Protein AF-A0A7S2BRD2-F1 (afdb_monomer_lite)

Sequence (108 aa):
MTSSRLEVALARMRAANISLSILKIDCEGCEHTFFTPPVLSLLGGLNVQILIEVHWTRPTSPMSHAGGMQMAFLWRQFTRGGFVTFHKEPNIEFSDGSCVEYALMLHR

pLDDT: mean 84.23, std 12.87, range [43.66, 97.38]

Organism: NCBI:txid236787

Radius of gyration: 14.34 Å; chains: 1; bounding box: 30×23×41 Å

InterPro domains:
  IPR025714 Methyltransferase domain [PF13383] (12-104)

Foldseek 3Di:
DALVVLLVVLVVCVVVVHAAAEAEDDDQACLLRNLDLVNLLSCLVHQYKYKYKHQQDDVPPPDPVVSVVSVVSSVVSCVVSQKDWPDKDQPVPPDVSRIMITIIGHDD

Secondary structure (DSSP, 8-state):
--HHHHHHHHHHHHHTT----EEEE--SS-GGGT--HHHHHHHHTTT-EEEEEEEPPPTTS---HHHHHHHHHHHHHHHHTTEEEEEEEE--SSSSS-EEEEEEEE--

Structure (mmCIF, N/CA/C/O backbone):
data_AF-A0A7S2BRD2-F1
#
_entry.id   AF-A0A7S2BRD2-F1
#
loop_
_atom_site.group_PDB
_atom_site.id
_atom_site.type_symbol
_atom_site.label_atom_id
_atom_site.label_alt_id
_atom_site.label_comp_id
_atom_site.label_asym_id
_atom_site.label_entity_id
_atom_site.label_seq_id
_atom_site.pdbx_PDB_ins_code
_atom_site.Cartn_x
_atom_site.Cartn_y
_atom_site.Cartn_z
_atom_site.occupancy
_atom_site.B_iso_or_equiv
_atom_site.auth_seq_id
_atom_site.auth_comp_id
_atom_site.auth_asym_id
_atom_site.auth_atom_id
_atom_site.pdbx_PDB_model_num
ATOM 1 N N . MET A 1 1 ? 10.562 7.378 1.878 1.00 51.66 1 MET A N 1
ATOM 2 C CA . MET A 1 1 ? 10.128 7.471 3.295 1.00 51.66 1 MET A CA 1
ATOM 3 C C . MET A 1 1 ? 10.231 6.066 3.877 1.00 51.66 1 MET A C 1
ATOM 5 O O . MET A 1 1 ? 9.795 5.143 3.218 1.00 51.66 1 MET A O 1
ATOM 9 N N . THR A 1 2 ? 10.914 5.858 5.004 1.00 58.34 2 THR A N 1
ATOM 10 C CA . THR A 1 2 ? 11.120 4.509 5.572 1.00 58.34 2 THR A CA 1
ATOM 11 C C . THR A 1 2 ? 9.860 4.026 6.293 1.00 58.34 2 THR A C 1
ATOM 13 O O . THR A 1 2 ? 9.101 4.859 6.798 1.00 58.34 2 THR A O 1
ATOM 16 N N . SER A 1 3 ? 9.660 2.707 6.405 1.00 64.38 3 SER A N 1
ATOM 17 C CA . SER A 1 3 ? 8.566 2.097 7.189 1.00 64.38 3 SER A CA 1
ATOM 18 C C . SER A 1 3 ? 8.423 2.721 8.586 1.00 64.38 3 SER A C 1
ATOM 20 O O . SER A 1 3 ? 7.315 3.007 9.031 1.00 64.38 3 SER A O 1
ATOM 22 N N . SER A 1 4 ? 9.547 3.086 9.211 1.00 75.50 4 SER A N 1
ATOM 23 C CA . SER A 1 4 ? 9.588 3.749 10.519 1.00 75.50 4 SER A CA 1
ATOM 24 C C . SER A 1 4 ? 8.824 5.078 10.594 1.00 75.50 4 SER A C 1
ATOM 26 O O . SER A 1 4 ? 8.274 5.407 11.641 1.00 75.50 4 SER A O 1
ATOM 28 N N . ARG A 1 5 ? 8.737 5.859 9.507 1.00 83.44 5 ARG A N 1
ATOM 29 C CA . ARG A 1 5 ? 7.965 7.116 9.510 1.00 83.44 5 ARG A CA 1
ATOM 30 C C . ARG A 1 5 ? 6.460 6.864 9.423 1.00 83.44 5 ARG A C 1
ATOM 32 O O . ARG A 1 5 ? 5.699 7.577 10.073 1.00 83.44 5 ARG A O 1
ATOM 39 N N . LEU A 1 6 ? 6.042 5.860 8.649 1.00 84.38 6 LEU A N 1
ATOM 40 C CA . LEU A 1 6 ? 4.634 5.471 8.543 1.00 84.38 6 LEU A CA 1
ATOM 41 C C . LEU A 1 6 ? 4.134 4.880 9.867 1.00 84.38 6 LEU A C 1
ATOM 43 O O . LEU A 1 6 ? 3.077 5.277 10.345 1.00 84.38 6 LEU A O 1
ATOM 47 N N . GLU A 1 7 ? 4.924 4.016 10.508 1.00 86.12 7 GLU A N 1
ATOM 48 C CA . GLU A 1 7 ? 4.608 3.458 11.830 1.00 86.12 7 GLU A CA 1
ATOM 49 C C . GLU A 1 7 ? 4.395 4.562 12.876 1.00 86.12 7 GLU A C 1
ATOM 51 O O . GLU A 1 7 ? 3.386 4.563 13.583 1.00 86.12 7 GLU A O 1
ATOM 56 N N . VAL A 1 8 ? 5.296 5.551 12.930 1.00 88.19 8 VAL A N 1
ATOM 57 C CA . VAL A 1 8 ? 5.166 6.700 13.842 1.00 88.19 8 VAL A CA 1
ATOM 58 C C . VAL A 1 8 ? 3.915 7.526 13.534 1.00 88.19 8 VAL A C 1
ATOM 60 O O . VAL A 1 8 ? 3.225 7.950 14.462 1.00 88.19 8 VAL A O 1
ATOM 63 N N . ALA A 1 9 ? 3.594 7.754 12.257 1.00 88.81 9 ALA A N 1
ATOM 64 C CA . ALA A 1 9 ? 2.387 8.482 11.868 1.00 88.81 9 ALA A CA 1
ATOM 65 C C . ALA A 1 9 ? 1.111 7.737 12.297 1.00 88.81 9 ALA A C 1
ATOM 67 O O . ALA A 1 9 ? 0.258 8.327 12.960 1.00 88.81 9 ALA A O 1
ATOM 68 N N . LEU A 1 10 ? 1.017 6.435 12.012 1.00 87.69 10 LEU A N 1
ATOM 69 C CA . LEU A 1 10 ? -0.118 5.595 12.408 1.00 87.69 10 LEU A CA 1
ATOM 70 C C . LEU A 1 10 ? -0.282 5.539 13.932 1.00 87.69 10 LEU A C 1
ATOM 72 O O . LEU A 1 10 ? -1.394 5.666 14.445 1.00 87.69 10 LEU A O 1
ATOM 76 N N . ALA A 1 11 ? 0.824 5.413 14.671 1.00 87.00 11 ALA A N 1
ATOM 77 C CA . ALA A 1 11 ? 0.807 5.433 16.130 1.00 87.00 11 ALA A CA 1
ATOM 78 C C . ALA A 1 11 ? 0.297 6.776 16.681 1.00 87.00 11 ALA A C 1
ATOM 80 O O . ALA A 1 11 ? -0.518 6.789 17.605 1.00 87.00 11 ALA A O 1
ATOM 81 N N . ARG A 1 12 ? 0.719 7.904 16.092 1.00 90.25 12 ARG A N 1
ATOM 82 C CA . ARG A 1 12 ? 0.237 9.244 16.469 1.00 90.25 12 ARG A CA 1
ATOM 83 C C . ARG A 1 12 ? -1.247 9.427 16.174 1.00 90.25 12 ARG A C 1
ATOM 85 O O . ARG A 1 12 ? -1.959 9.933 17.033 1.00 90.25 12 ARG A O 1
ATOM 92 N N . MET A 1 13 ? -1.719 8.990 15.006 1.00 90.06 13 MET A N 1
ATOM 93 C CA . MET A 1 13 ? -3.145 9.040 14.661 1.00 90.06 13 MET A CA 1
ATOM 94 C C . MET A 1 13 ? -3.980 8.237 15.657 1.00 90.06 13 MET A C 1
ATOM 96 O O . MET A 1 13 ? -4.968 8.748 16.177 1.00 90.06 13 MET A O 1
ATOM 100 N N . ARG A 1 14 ? -3.534 7.022 16.000 1.00 85.50 14 ARG A N 1
ATOM 101 C CA . ARG A 1 14 ? -4.185 6.189 17.017 1.00 85.50 14 ARG A CA 1
ATOM 102 C C . ARG A 1 14 ? -4.216 6.871 18.386 1.00 85.50 14 ARG A C 1
ATOM 104 O O . ARG A 1 14 ? -5.264 6.883 19.021 1.00 85.50 14 ARG A O 1
ATOM 111 N N . ALA A 1 15 ? -3.098 7.446 18.835 1.00 89.06 15 ALA A N 1
ATOM 112 C CA . ALA A 1 15 ? -3.023 8.159 20.113 1.00 89.06 15 ALA A CA 1
ATOM 113 C C . ALA A 1 15 ? -3.931 9.401 20.149 1.00 89.06 15 ALA A C 1
ATOM 115 O O . ALA A 1 15 ? -4.498 9.719 21.189 1.00 89.06 15 ALA A O 1
ATOM 116 N N . ALA A 1 16 ? -4.097 10.071 19.007 1.00 92.19 16 ALA A N 1
ATOM 117 C CA . ALA A 1 16 ? -4.991 11.213 18.837 1.00 92.19 16 ALA A CA 1
ATOM 118 C C . ALA A 1 16 ? -6.457 10.820 18.558 1.00 92.19 16 ALA A C 1
ATOM 120 O O . ALA A 1 16 ? -7.280 11.701 18.324 1.00 92.19 16 ALA A O 1
ATOM 121 N N . ASN A 1 17 ? -6.791 9.522 18.563 1.00 89.75 17 ASN A N 1
ATOM 122 C CA . ASN A 1 17 ? -8.113 8.994 18.215 1.00 89.75 17 ASN A CA 1
ATOM 123 C C . ASN A 1 17 ? -8.621 9.447 16.827 1.00 89.75 17 ASN A C 1
ATOM 125 O O . ASN A 1 17 ? -9.812 9.671 16.621 1.00 89.75 17 ASN A O 1
ATOM 129 N N . ILE A 1 18 ? -7.706 9.593 15.867 1.00 90.19 18 ILE A N 1
ATOM 130 C CA . ILE A 1 18 ? -8.020 9.919 14.475 1.00 90.19 18 ILE A CA 1
ATOM 131 C C . ILE A 1 18 ? -8.228 8.612 13.713 1.00 90.19 18 ILE A C 1
ATOM 133 O O . ILE A 1 18 ? -7.333 7.763 13.664 1.00 90.19 18 ILE A O 1
ATOM 137 N N . SER A 1 19 ? -9.394 8.454 13.087 1.00 88.75 19 SER A N 1
ATOM 138 C CA . SER A 1 19 ? -9.670 7.312 12.219 1.00 88.75 19 SER A CA 1
ATOM 139 C C . SER A 1 19 ? -9.010 7.494 10.850 1.00 88.75 19 SER A C 1
ATOM 141 O O . SER A 1 19 ? -9.134 8.531 10.198 1.00 88.75 19 SER A O 1
ATOM 143 N N . LEU A 1 20 ? -8.305 6.460 10.396 1.00 90.50 20 LEU A N 1
ATOM 144 C CA . LEU A 1 20 ? -7.747 6.392 9.050 1.00 90.50 20 LEU A CA 1
ATOM 145 C C . LEU A 1 20 ? -8.672 5.540 8.180 1.00 90.50 20 LEU A C 1
ATOM 147 O O . LEU A 1 20 ? -8.781 4.336 8.397 1.00 90.50 20 LEU A O 1
ATOM 151 N N . SER A 1 21 ? -9.325 6.170 7.204 1.00 91.75 21 SER A N 1
ATOM 152 C CA . SER A 1 21 ? -10.198 5.461 6.254 1.00 91.75 21 SER A CA 1
ATOM 153 C C . SER A 1 21 ? -9.449 5.034 4.994 1.00 91.75 21 SER A C 1
ATOM 155 O O . SER A 1 21 ? -9.677 3.941 4.484 1.00 91.75 21 SER A O 1
ATOM 157 N N . ILE A 1 22 ? -8.543 5.885 4.501 1.00 94.12 22 ILE A N 1
ATOM 158 C CA . ILE A 1 22 ? -7.805 5.677 3.252 1.00 94.12 22 ILE A CA 1
ATOM 159 C C . ILE A 1 22 ? -6.330 6.014 3.477 1.00 94.12 22 ILE A C 1
ATOM 161 O O . ILE A 1 22 ? -6.012 7.094 3.973 1.00 94.12 22 ILE A O 1
ATOM 165 N N . LEU A 1 23 ? -5.441 5.108 3.077 1.00 93.94 23 LEU A N 1
ATOM 166 C CA . LEU A 1 23 ? -3.998 5.320 2.993 1.00 93.94 23 LEU A CA 1
ATOM 167 C C . LEU A 1 23 ? -3.580 5.299 1.520 1.00 93.94 23 LEU A C 1
ATOM 169 O O . LEU A 1 23 ? -3.595 4.230 0.914 1.00 93.94 23 LEU A O 1
ATOM 173 N N . LYS A 1 24 ? -3.187 6.450 0.957 1.00 94.31 24 LYS A N 1
ATOM 174 C CA . LYS A 1 24 ? -2.575 6.516 -0.380 1.00 94.31 24 LYS A CA 1
ATOM 175 C C . LYS A 1 24 ? -1.047 6.449 -0.273 1.00 94.31 24 LYS A C 1
ATOM 177 O O . LYS A 1 24 ? -0.469 7.200 0.511 1.00 94.31 24 LYS A O 1
ATOM 182 N N . ILE A 1 25 ? -0.412 5.574 -1.053 1.00 92.62 25 ILE A N 1
ATOM 183 C CA . ILE A 1 25 ? 1.043 5.481 -1.221 1.00 92.62 25 ILE A CA 1
ATOM 184 C C . ILE A 1 25 ? 1.392 5.668 -2.694 1.00 92.62 25 ILE A C 1
ATOM 186 O O . ILE A 1 25 ? 0.899 4.948 -3.558 1.00 92.62 25 ILE A O 1
ATOM 190 N N . ASP A 1 26 ? 2.274 6.624 -2.928 1.00 91.50 26 ASP A N 1
ATOM 191 C CA . ASP A 1 26 ? 2.846 6.987 -4.215 1.00 91.50 26 ASP A CA 1
ATOM 192 C C . ASP A 1 26 ? 4.248 7.524 -3.898 1.00 91.50 26 ASP A C 1
ATOM 194 O O . ASP A 1 26 ? 4.390 8.445 -3.082 1.00 91.50 26 ASP A O 1
ATOM 198 N N . CYS A 1 27 ? 5.293 6.836 -4.362 1.00 86.25 27 CYS A N 1
ATOM 199 C CA . CYS A 1 27 ? 6.655 7.178 -3.966 1.00 86.25 27 CYS A CA 1
ATOM 200 C C . CYS A 1 27 ? 7.732 6.917 -5.021 1.00 86.25 27 CYS A C 1
ATOM 202 O O . CYS A 1 27 ? 8.915 6.870 -4.665 1.00 86.25 27 CYS A O 1
ATOM 204 N N . GLU A 1 28 ? 7.345 6.769 -6.286 1.00 86.50 28 GLU A N 1
ATOM 205 C CA . GLU A 1 28 ? 8.280 6.652 -7.405 1.00 86.50 28 GLU A CA 1
ATOM 206 C C . GLU A 1 28 ? 9.231 5.436 -7.286 1.00 86.50 28 GLU A C 1
ATOM 208 O O . GLU A 1 28 ? 10.446 5.543 -7.481 1.00 86.50 28 GLU A O 1
ATOM 213 N N . GLY A 1 29 ? 8.703 4.254 -6.930 1.00 83.12 29 GLY A N 1
ATOM 214 C CA . GLY A 1 29 ? 9.422 2.966 -7.030 1.00 83.12 29 GLY A CA 1
ATOM 215 C C . GLY A 1 29 ? 9.888 2.354 -5.709 1.00 83.12 29 GLY A C 1
ATOM 216 O O . GLY A 1 29 ? 10.538 1.302 -5.682 1.00 83.12 29 GLY A O 1
ATOM 217 N N . CYS A 1 30 ? 9.567 2.988 -4.585 1.00 85.12 30 CYS A N 1
ATOM 218 C CA . CYS A 1 30 ? 9.929 2.518 -3.249 1.00 85.12 30 CYS A CA 1
ATOM 219 C C . CYS A 1 30 ? 8.787 1.811 -2.498 1.00 85.12 30 CYS A C 1
ATOM 221 O O . CYS A 1 30 ? 8.920 1.516 -1.307 1.00 85.12 30 CYS A O 1
ATOM 223 N N . GLU A 1 31 ? 7.673 1.511 -3.165 1.00 89.12 31 GLU A N 1
ATOM 224 C CA . GLU A 1 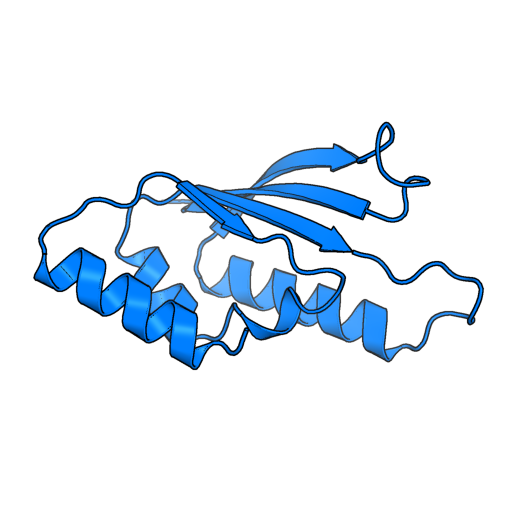31 ? 6.419 1.044 -2.558 1.00 89.12 31 GLU A CA 1
ATOM 225 C C . GLU A 1 31 ? 6.611 -0.225 -1.722 1.00 89.12 31 GLU A C 1
ATOM 227 O O . GLU A 1 31 ? 6.094 -0.356 -0.610 1.00 89.12 31 GLU A O 1
ATOM 232 N N . HIS A 1 32 ? 7.442 -1.139 -2.226 1.00 86.06 32 HIS A N 1
ATOM 233 C CA . HIS A 1 32 ? 7.773 -2.413 -1.590 1.00 86.06 32 HIS A CA 1
ATOM 234 C C . HIS A 1 32 ? 8.456 -2.264 -0.217 1.00 86.06 32 HIS A C 1
ATOM 236 O O . HIS A 1 32 ? 8.499 -3.223 0.553 1.00 86.06 32 HIS A O 1
ATOM 242 N N . THR A 1 33 ? 8.981 -1.079 0.108 1.00 85.56 33 THR A N 1
ATOM 243 C CA . THR A 1 33 ? 9.700 -0.809 1.364 1.00 85.56 33 THR A CA 1
ATOM 244 C C . THR A 1 33 ? 8.793 -0.375 2.519 1.00 85.56 33 THR A C 1
ATOM 246 O O . THR A 1 33 ? 9.219 -0.426 3.674 1.00 85.56 33 THR A O 1
ATOM 249 N N . PHE A 1 34 ? 7.547 0.034 2.248 1.00 84.44 34 PHE A N 1
ATOM 250 C CA . PHE A 1 34 ? 6.644 0.543 3.290 1.00 84.44 34 PHE A CA 1
ATOM 251 C C . PHE A 1 34 ? 5.928 -0.557 4.057 1.00 84.44 34 PHE A C 1
ATOM 253 O O . PHE A 1 34 ? 5.724 -0.436 5.264 1.00 84.44 34 PHE A O 1
ATOM 260 N N . PHE A 1 35 ? 5.526 -1.618 3.363 1.00 87.56 35 PHE A N 1
ATOM 261 C CA . PHE A 1 35 ? 4.610 -2.624 3.894 1.00 87.56 35 PHE A CA 1
ATOM 262 C C . PHE A 1 35 ? 5.359 -3.746 4.607 1.00 87.56 35 PHE A C 1
ATOM 264 O O . PHE A 1 35 ? 5.350 -4.908 4.202 1.00 87.56 35 PHE A O 1
ATOM 271 N N . THR A 1 36 ? 6.037 -3.377 5.690 1.00 86.38 36 THR A N 1
ATOM 272 C CA . THR A 1 36 ? 6.648 -4.333 6.613 1.00 86.38 36 THR A CA 1
ATOM 273 C C . THR A 1 36 ? 5.561 -5.087 7.397 1.00 86.38 36 THR A C 1
ATOM 275 O O . THR A 1 36 ? 4.446 -4.579 7.561 1.00 86.38 36 THR A O 1
ATOM 278 N N . PRO A 1 37 ? 5.858 -6.283 7.940 1.00 86.69 37 PRO A N 1
ATOM 279 C CA . PRO A 1 37 ? 4.899 -7.006 8.773 1.00 86.69 37 PRO A CA 1
ATOM 280 C 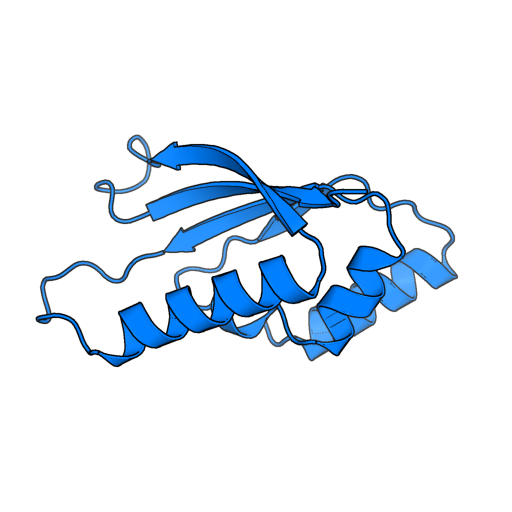C . PRO A 1 37 ? 4.336 -6.188 9.956 1.00 86.69 37 PRO A C 1
ATOM 282 O O . PRO A 1 37 ? 3.128 -6.265 10.184 1.00 86.69 37 PRO A O 1
ATOM 285 N N . PRO A 1 38 ? 5.127 -5.364 10.683 1.00 86.62 38 PRO A N 1
ATOM 286 C CA . PRO A 1 38 ? 4.587 -4.481 11.720 1.00 86.62 38 PRO A CA 1
ATOM 287 C C . PRO A 1 38 ? 3.573 -3.458 11.195 1.00 86.62 38 PRO A C 1
ATOM 289 O O . PRO A 1 38 ? 2.498 -3.322 11.779 1.00 86.62 38 PRO A O 1
ATOM 292 N N . VAL A 1 39 ? 3.869 -2.785 10.074 1.00 88.38 39 VAL A N 1
ATOM 293 C CA . VAL A 1 39 ? 2.939 -1.836 9.437 1.00 88.38 39 VAL A CA 1
ATOM 294 C C . VAL A 1 39 ? 1.636 -2.532 9.068 1.00 88.38 39 VAL A C 1
ATOM 296 O O . VAL A 1 39 ? 0.560 -2.041 9.397 1.00 88.38 39 VAL A O 1
ATOM 299 N N . LEU A 1 40 ? 1.711 -3.697 8.429 1.00 88.25 40 LEU A N 1
ATOM 300 C CA . LEU A 1 40 ? 0.518 -4.429 8.010 1.00 88.25 40 LEU A CA 1
ATOM 301 C C . LEU A 1 40 ? -0.306 -4.954 9.182 1.00 88.25 40 LEU A C 1
ATOM 303 O O . LEU A 1 40 ? -1.528 -4.940 9.103 1.00 88.25 40 LEU A O 1
ATOM 307 N N . SER A 1 41 ? 0.334 -5.359 10.279 1.00 86.69 41 SER A N 1
ATOM 308 C CA . SER A 1 41 ? -0.366 -5.735 11.512 1.00 86.69 41 SER A CA 1
ATOM 309 C C . SER A 1 41 ? -1.132 -4.547 12.108 1.00 86.69 41 SER A C 1
ATOM 311 O O . SER A 1 41 ? -2.307 -4.673 12.458 1.00 86.69 41 SER A O 1
ATOM 313 N N . LEU A 1 42 ? -0.507 -3.361 12.145 1.00 86.75 42 LEU A N 1
ATOM 314 C CA . LEU A 1 42 ? -1.173 -2.128 12.575 1.00 86.75 42 LEU A CA 1
ATOM 315 C C . LEU A 1 42 ? -2.365 -1.790 11.675 1.00 86.75 42 LEU A C 1
ATOM 317 O O . LEU A 1 42 ? -3.440 -1.488 12.188 1.00 86.75 42 LEU A O 1
ATOM 321 N N . LEU A 1 43 ? -2.190 -1.870 10.354 1.00 89.00 43 LEU A N 1
ATOM 322 C CA . LEU A 1 43 ? -3.250 -1.598 9.384 1.00 89.00 43 LEU A CA 1
ATOM 323 C C . LEU A 1 43 ? -4.361 -2.658 9.423 1.00 89.00 43 LEU A C 1
ATOM 325 O O . LEU A 1 43 ? -5.517 -2.301 9.252 1.00 89.00 43 LEU A O 1
ATOM 329 N N . GLY A 1 44 ? -4.055 -3.928 9.703 1.00 85.00 44 GLY A N 1
ATOM 330 C CA . GLY A 1 44 ? -5.042 -5.012 9.797 1.00 85.00 44 GLY A CA 1
ATOM 331 C C . GLY A 1 44 ? -6.033 -4.847 10.955 1.00 85.00 44 GLY A C 1
ATOM 332 O O . GLY A 1 44 ? -7.195 -5.255 10.865 1.00 85.00 44 GLY A O 1
ATOM 333 N N . GLY A 1 45 ? -5.603 -4.175 12.027 1.00 82.00 45 GLY A N 1
ATOM 334 C CA . GLY A 1 45 ? -6.482 -3.748 13.117 1.00 82.00 45 GLY A CA 1
ATOM 335 C C . GLY A 1 45 ? -7.410 -2.583 12.751 1.00 82.00 45 GLY A C 1
ATOM 336 O O . GLY A 1 45 ? -8.361 -2.312 13.483 1.00 82.00 45 GLY A O 1
ATOM 337 N N . LEU A 1 46 ? -7.163 -1.905 11.628 1.00 81.88 46 LEU A N 1
ATOM 338 C CA . LEU A 1 46 ? -7.929 -0.759 11.145 1.00 81.88 46 LEU A CA 1
ATOM 339 C C . LEU A 1 46 ? -8.802 -1.180 9.956 1.00 81.88 46 LEU A C 1
ATOM 341 O O . LEU A 1 46 ? -8.405 -2.000 9.137 1.00 81.88 46 LEU A O 1
ATOM 345 N N . ASN A 1 47 ? -9.998 -0.609 9.822 1.00 85.31 47 ASN A N 1
ATOM 346 C CA . ASN A 1 47 ? -10.821 -0.809 8.624 1.00 85.31 47 ASN A CA 1
ATOM 347 C C . ASN A 1 47 ? -10.392 0.167 7.512 1.00 85.31 47 ASN A C 1
ATOM 349 O O . ASN A 1 47 ? -11.153 1.051 7.127 1.00 85.31 47 ASN A O 1
ATOM 353 N N . VAL A 1 48 ? -9.132 0.062 7.082 1.00 92.88 48 VAL A N 1
ATOM 354 C CA . VAL A 1 48 ? -8.486 0.994 6.149 1.00 92.88 48 VAL A CA 1
ATOM 355 C C . VAL A 1 48 ? -8.477 0.443 4.723 1.00 92.88 48 VAL A C 1
ATOM 357 O O . VAL A 1 48 ? -8.199 -0.737 4.505 1.00 92.88 48 VAL A O 1
ATOM 360 N N . GLN A 1 49 ? -8.741 1.310 3.747 1.00 95.38 49 GLN A N 1
ATOM 361 C CA . GLN A 1 49 ? -8.472 1.048 2.334 1.00 95.38 49 GLN A CA 1
ATOM 362 C C . GLN A 1 49 ? -7.076 1.551 1.971 1.00 95.38 49 GLN A C 1
ATOM 364 O O . GLN A 1 49 ? -6.690 2.659 2.347 1.00 95.38 49 GLN A O 1
ATOM 369 N N . ILE A 1 50 ? -6.317 0.750 1.233 1.00 95.94 50 ILE A N 1
ATOM 370 C CA . ILE A 1 50 ? -4.981 1.117 0.761 1.00 95.94 50 ILE A CA 1
ATOM 371 C C . ILE A 1 50 ? -5.077 1.403 -0.732 1.00 95.94 50 ILE A C 1
ATOM 373 O O . ILE A 1 50 ? -5.483 0.533 -1.497 1.00 95.94 50 ILE A O 1
ATOM 377 N N . LEU A 1 51 ? -4.694 2.610 -1.134 1.00 96.69 51 LEU A N 1
ATOM 378 C CA . LEU A 1 51 ? -4.515 2.999 -2.528 1.00 96.69 51 LEU A CA 1
ATOM 379 C C . LEU A 1 51 ? -3.015 3.059 -2.790 1.00 96.69 51 LEU A C 1
ATOM 381 O O . LEU A 1 51 ? -2.301 3.783 -2.099 1.00 96.69 51 LEU A O 1
ATOM 385 N N . ILE A 1 52 ? -2.516 2.277 -3.733 1.00 95.06 52 ILE A N 1
ATOM 386 C CA . ILE A 1 52 ? -1.083 2.193 -4.001 1.00 95.06 52 ILE A CA 1
ATOM 387 C C . ILE A 1 52 ? -0.821 2.293 -5.495 1.00 95.06 52 ILE A C 1
ATOM 389 O O . ILE A 1 52 ? -1.319 1.468 -6.258 1.00 95.06 52 ILE A O 1
ATOM 393 N N . GLU A 1 53 ? -0.031 3.283 -5.900 1.00 93.62 53 GLU A N 1
ATOM 394 C CA . GLU A 1 53 ? 0.535 3.338 -7.246 1.00 93.62 53 GLU A CA 1
ATOM 395 C C . GLU A 1 53 ? 1.867 2.59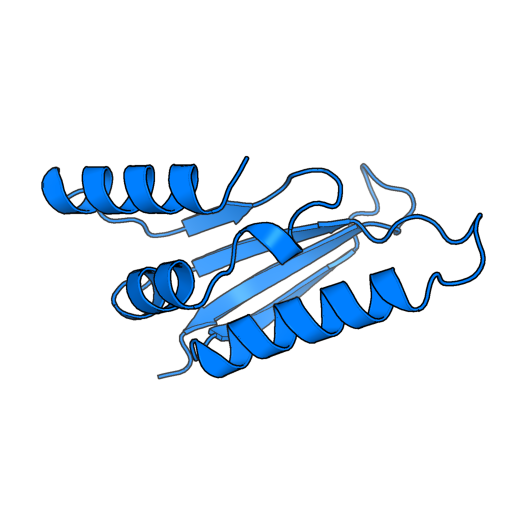4 -7.234 1.00 93.62 53 GLU A C 1
ATOM 397 O O . GLU A 1 53 ? 2.820 3.023 -6.586 1.00 93.62 53 GLU A O 1
ATOM 402 N N . VAL A 1 54 ? 1.931 1.446 -7.909 1.00 90.94 54 VAL A N 1
ATOM 403 C CA . VAL A 1 54 ? 3.197 0.729 -8.069 1.00 90.94 54 VAL A CA 1
ATOM 404 C C . VAL A 1 54 ? 3.897 1.231 -9.320 1.00 90.94 54 VAL A C 1
ATOM 406 O O . VAL A 1 54 ? 3.378 1.120 -10.433 1.00 90.94 54 VAL A O 1
ATOM 409 N N . HIS A 1 55 ? 5.102 1.748 -9.124 1.00 86.19 55 HIS A N 1
ATOM 410 C CA . HIS A 1 55 ? 5.948 2.217 -10.205 1.00 86.19 55 HIS A CA 1
ATOM 411 C C . HIS A 1 55 ? 6.793 1.044 -10.687 1.00 86.19 55 HIS A C 1
ATOM 413 O O . HIS A 1 55 ? 7.762 0.631 -10.040 1.00 86.19 55 HIS A O 1
ATOM 419 N N . TRP A 1 56 ? 6.421 0.472 -11.830 1.00 73.50 56 TRP A N 1
ATOM 420 C CA . TRP A 1 56 ? 7.285 -0.480 -12.506 1.00 73.50 56 TRP A CA 1
ATOM 421 C C . TRP A 1 56 ? 8.405 0.310 -13.180 1.00 73.50 56 TRP A C 1
ATOM 423 O O . TRP A 1 56 ? 8.156 1.164 -14.030 1.00 73.50 56 TRP A O 1
ATOM 433 N N . THR A 1 57 ? 9.660 0.045 -12.822 1.00 59.44 57 THR A N 1
ATOM 434 C CA . THR A 1 57 ? 10.788 0.647 -13.539 1.00 59.44 57 THR A CA 1
ATOM 435 C C . THR A 1 57 ? 10.718 0.232 -15.011 1.00 59.44 57 THR A C 1
ATOM 437 O O . THR A 1 57 ? 10.713 -0.959 -15.328 1.00 59.44 57 THR A O 1
ATOM 440 N N . ARG A 1 58 ? 10.593 1.213 -15.920 1.00 49.66 58 ARG A N 1
ATOM 441 C CA . ARG A 1 58 ? 10.465 0.972 -17.366 1.00 49.66 58 ARG A CA 1
ATOM 442 C C . ARG A 1 58 ? 11.532 -0.022 -17.865 1.00 49.66 58 ARG A C 1
ATOM 444 O O . ARG A 1 58 ? 12.699 0.087 -17.483 1.00 49.66 58 ARG A O 1
ATOM 451 N N . PRO A 1 59 ? 11.174 -0.939 -18.779 1.00 43.66 59 PRO A N 1
ATOM 452 C CA . PRO A 1 59 ? 12.023 -2.021 -19.283 1.00 43.66 59 PRO A CA 1
ATOM 453 C C . PRO A 1 59 ? 13.137 -1.571 -20.250 1.00 43.66 59 PRO A C 1
ATOM 455 O O . PRO A 1 59 ? 13.550 -2.342 -21.112 1.00 43.66 59 PRO A O 1
ATOM 458 N N . THR A 1 60 ? 13.670 -0.351 -20.134 1.00 46.22 60 THR A N 1
ATOM 459 C CA . THR A 1 60 ? 14.907 0.016 -20.856 1.00 46.22 60 THR A CA 1
ATOM 460 C C . THR A 1 60 ? 16.147 -0.645 -20.249 1.00 46.22 60 THR A C 1
ATOM 462 O O . THR A 1 60 ? 17.203 -0.661 -20.874 1.00 46.22 60 THR A O 1
ATOM 465 N N . SER A 1 61 ? 16.007 -1.263 -19.073 1.00 44.50 61 SER A N 1
ATOM 466 C CA . SER A 1 61 ? 16.910 -2.296 -18.579 1.00 44.50 61 SER A CA 1
ATOM 467 C C . SER A 1 61 ? 16.140 -3.620 -18.530 1.00 44.50 61 SER A C 1
ATOM 469 O O . SER A 1 61 ? 15.060 -3.659 -17.930 1.00 44.50 61 SER A O 1
ATOM 471 N N . PRO A 1 62 ? 16.628 -4.694 -19.179 1.00 44.25 62 PRO A N 1
ATOM 472 C CA . PRO A 1 62 ? 15.959 -5.987 -19.171 1.00 44.25 62 PRO A CA 1
ATOM 473 C C . PRO A 1 62 ? 15.757 -6.398 -17.721 1.00 44.25 62 PRO A C 1
ATOM 475 O O . PRO A 1 62 ? 16.736 -6.439 -16.981 1.00 44.25 62 PRO A O 1
ATOM 478 N N . MET A 1 63 ? 14.496 -6.641 -17.341 1.00 47.81 63 MET A N 1
ATOM 479 C CA . MET A 1 63 ? 14.057 -7.202 -16.060 1.00 47.81 63 MET A CA 1
ATOM 480 C C . MET A 1 63 ? 15.224 -7.497 -15.115 1.00 47.81 63 MET A C 1
ATOM 482 O O . MET A 1 63 ? 15.780 -8.604 -15.125 1.00 47.81 63 MET A O 1
ATOM 486 N N . SER A 1 64 ? 15.605 -6.538 -14.269 1.00 55.19 64 SER A N 1
ATOM 487 C CA . SER A 1 64 ? 16.356 -6.966 -13.103 1.00 55.19 64 SER A CA 1
ATOM 488 C C . SER A 1 64 ? 15.390 -7.898 -12.371 1.00 55.19 64 SER A C 1
ATOM 490 O O . SER A 1 64 ? 14.282 -7.501 -12.013 1.00 55.19 64 SER A O 1
ATOM 492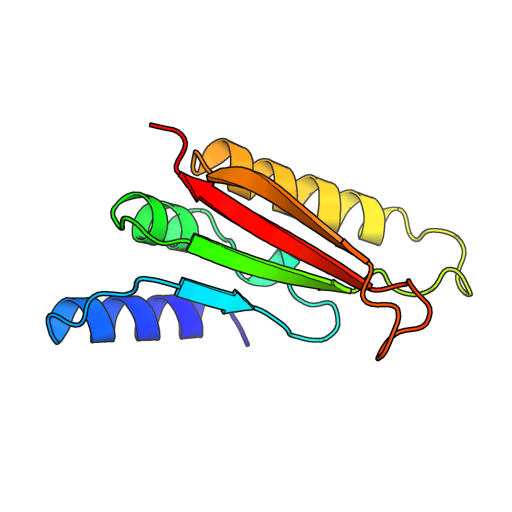 N N . HIS A 1 65 ? 15.743 -9.177 -12.220 1.00 60.97 65 HIS A N 1
ATOM 493 C CA . HIS A 1 65 ? 14.943 -10.137 -11.448 1.00 60.97 65 HIS A CA 1
ATOM 494 C C . HIS A 1 65 ? 14.498 -9.533 -10.098 1.00 60.97 65 HIS A C 1
ATOM 496 O O . HIS A 1 65 ? 13.440 -9.870 -9.573 1.00 60.97 65 HIS A O 1
ATOM 502 N N . ALA A 1 66 ? 15.282 -8.584 -9.578 1.00 69.06 66 ALA A N 1
ATOM 503 C CA . ALA A 1 66 ? 14.979 -7.750 -8.428 1.00 69.06 66 ALA A CA 1
ATOM 504 C C . ALA A 1 66 ? 13.607 -7.050 -8.484 1.00 69.06 66 ALA A C 1
ATOM 506 O O . ALA A 1 66 ? 12.879 -7.150 -7.502 1.00 69.06 66 ALA A O 1
ATOM 507 N N . GLY A 1 67 ? 13.212 -6.405 -9.589 1.00 74.56 67 GLY A N 1
ATOM 508 C CA . GLY A 1 67 ? 11.929 -5.685 -9.667 1.00 74.56 67 GLY A CA 1
ATOM 509 C C . GLY A 1 67 ? 10.720 -6.617 -9.530 1.00 74.56 67 GLY A C 1
ATOM 510 O O . GLY A 1 67 ? 9.828 -6.393 -8.710 1.00 74.56 67 GLY A O 1
ATOM 511 N N . GLY A 1 68 ? 10.742 -7.745 -10.248 1.00 78.00 68 GLY A N 1
ATOM 512 C CA . GLY A 1 68 ? 9.716 -8.784 -10.117 1.00 78.00 68 GLY A CA 1
ATOM 513 C C . GLY A 1 68 ? 9.675 -9.397 -8.712 1.00 78.00 68 GLY A C 1
ATOM 514 O O . GLY A 1 68 ? 8.596 -9.594 -8.154 1.00 78.00 68 GLY A O 1
ATOM 515 N N . MET A 1 69 ? 10.840 -9.639 -8.098 1.00 83.19 69 MET A N 1
ATOM 516 C CA . MET A 1 69 ? 10.923 -10.132 -6.718 1.00 83.19 69 MET A CA 1
ATOM 517 C C . MET A 1 69 ? 10.390 -9.122 -5.695 1.00 83.19 69 MET A C 1
ATOM 519 O O . MET A 1 69 ? 9.720 -9.530 -4.750 1.00 83.19 69 MET A O 1
ATOM 523 N N . GLN A 1 70 ? 10.642 -7.823 -5.879 1.00 85.31 70 GLN A N 1
ATOM 524 C CA . GLN A 1 70 ? 10.130 -6.759 -5.010 1.00 85.31 70 GLN A CA 1
ATOM 525 C C . GLN A 1 70 ? 8.604 -6.665 -5.077 1.00 85.31 70 GLN A C 1
ATOM 527 O O . GLN A 1 70 ? 7.953 -6.586 -4.037 1.00 85.31 70 GLN A O 1
ATOM 532 N N . MET A 1 71 ? 8.022 -6.752 -6.275 1.00 86.00 71 MET A N 1
ATOM 533 C CA . MET A 1 71 ? 6.565 -6.767 -6.435 1.00 86.00 71 MET A CA 1
ATOM 534 C C . MET A 1 71 ? 5.945 -8.044 -5.868 1.00 86.00 71 MET A C 1
ATOM 536 O O . MET A 1 71 ? 4.979 -7.982 -5.111 1.00 86.00 71 MET A O 1
ATOM 540 N N . ALA A 1 72 ? 6.534 -9.212 -6.144 1.00 88.88 72 ALA A N 1
ATOM 541 C CA . ALA A 1 72 ? 6.083 -10.471 -5.553 1.00 88.88 72 ALA A CA 1
ATOM 542 C C . ALA A 1 72 ? 6.181 -10.457 -4.019 1.00 88.88 72 ALA A C 1
ATOM 544 O O . ALA A 1 72 ? 5.324 -11.015 -3.330 1.00 88.88 72 ALA A O 1
ATOM 545 N N . PHE A 1 73 ? 7.217 -9.817 -3.471 1.00 89.25 73 PHE A N 1
ATOM 546 C CA . PHE A 1 73 ? 7.351 -9.596 -2.038 1.00 89.25 73 PHE A CA 1
ATOM 547 C C . PHE A 1 73 ? 6.221 -8.707 -1.517 1.00 89.25 73 PHE A C 1
ATOM 549 O O . PHE A 1 73 ? 5.522 -9.132 -0.601 1.00 89.25 73 PHE A O 1
ATOM 556 N N . LEU A 1 74 ? 5.998 -7.538 -2.121 1.00 91.25 74 LEU A N 1
ATOM 557 C CA . LEU A 1 74 ? 4.941 -6.600 -1.741 1.00 91.25 74 LEU A CA 1
ATOM 558 C C . LEU A 1 74 ? 3.558 -7.267 -1.725 1.00 91.25 74 LEU A C 1
ATOM 560 O O . LEU A 1 74 ? 2.870 -7.234 -0.704 1.00 91.25 74 LEU A O 1
ATOM 564 N N . TRP A 1 75 ? 3.182 -7.963 -2.801 1.00 93.69 75 TRP A N 1
ATOM 565 C CA . TRP A 1 75 ? 1.893 -8.659 -2.870 1.00 93.69 75 TRP A CA 1
ATOM 566 C C . TRP A 1 75 ? 1.767 -9.763 -1.822 1.00 93.69 75 TRP A C 1
ATOM 568 O O . TRP A 1 75 ? 0.726 -9.889 -1.181 1.00 93.69 75 TRP A O 1
ATOM 578 N N . ARG A 1 76 ? 2.845 -10.514 -1.561 1.00 93.25 76 ARG A N 1
ATOM 579 C CA . ARG A 1 76 ? 2.864 -11.511 -0.483 1.00 93.25 76 ARG A CA 1
ATOM 580 C C . ARG A 1 76 ? 2.646 -10.873 0.887 1.00 93.25 76 ARG A C 1
ATOM 582 O O . ARG A 1 76 ? 1.993 -11.488 1.728 1.00 93.25 76 ARG A O 1
ATOM 589 N N . GLN A 1 77 ? 3.200 -9.684 1.128 1.00 92.19 77 GLN A N 1
ATOM 590 C CA . GLN A 1 77 ? 2.967 -8.958 2.373 1.00 92.19 77 GLN A CA 1
ATOM 591 C C . GLN A 1 77 ? 1.484 -8.588 2.503 1.00 92.19 77 GLN A C 1
ATOM 593 O O . GLN A 1 77 ? 0.873 -8.934 3.511 1.00 92.19 77 GLN A O 1
ATOM 598 N N . PHE A 1 78 ? 0.866 -8.016 1.465 1.00 94.44 78 PHE A N 1
ATOM 599 C CA . PHE A 1 78 ? -0.570 -7.712 1.481 1.00 94.44 78 PHE A CA 1
ATOM 600 C C . PHE A 1 78 ? -1.443 -8.937 1.747 1.00 94.44 78 PHE A C 1
ATOM 602 O O . PHE A 1 78 ? -2.262 -8.903 2.665 1.00 94.44 78 PHE A O 1
ATOM 609 N N . THR A 1 79 ? -1.213 -10.045 1.036 1.00 93.12 79 THR A N 1
ATOM 610 C CA . THR A 1 79 ? -1.957 -11.293 1.261 1.00 93.12 79 THR A CA 1
ATOM 611 C C . THR A 1 79 ? -1.802 -11.792 2.698 1.00 93.12 79 THR A C 1
ATOM 613 O O . THR A 1 79 ? -2.783 -12.186 3.322 1.00 93.12 79 THR A O 1
ATOM 616 N N . ARG A 1 80 ? -0.590 -11.744 3.268 1.00 90.69 80 ARG A N 1
ATOM 617 C CA . ARG A 1 80 ? -0.349 -12.124 4.673 1.00 90.69 80 ARG A CA 1
ATOM 618 C C . ARG A 1 80 ? -1.024 -11.186 5.671 1.00 90.69 80 ARG A C 1
ATOM 620 O O . ARG A 1 80 ? -1.412 -11.638 6.741 1.00 90.69 80 ARG A O 1
ATOM 627 N N . GLY A 1 81 ? -1.158 -9.908 5.327 1.00 91.19 81 GLY A N 1
ATOM 628 C CA . GLY A 1 81 ? -1.908 -8.922 6.103 1.00 91.19 81 GLY A CA 1
ATOM 629 C C . GLY A 1 81 ? -3.429 -9.035 5.954 1.00 91.19 81 GLY A C 1
ATOM 630 O O . GLY A 1 81 ? -4.138 -8.242 6.562 1.00 91.19 81 GLY A O 1
ATOM 631 N N . GLY A 1 82 ? -3.933 -9.982 5.151 1.00 93.12 82 GLY A N 1
ATOM 632 C CA . GLY A 1 82 ? -5.364 -10.155 4.888 1.00 93.12 82 GLY A CA 1
ATOM 633 C C . GLY A 1 82 ? -5.944 -9.141 3.901 1.00 93.12 82 GLY A C 1
ATOM 634 O O . GLY A 1 82 ? -7.162 -9.031 3.782 1.00 93.12 82 GLY A O 1
ATOM 635 N N . PHE A 1 83 ? -5.099 -8.390 3.194 1.00 95.25 83 PHE A N 1
ATOM 636 C CA . PHE A 1 83 ? -5.538 -7.437 2.183 1.00 95.25 83 PHE A CA 1
ATOM 637 C C . PHE A 1 83 ? -5.723 -8.130 0.833 1.00 95.25 83 PHE A C 1
ATOM 639 O O . PHE A 1 83 ? -4.873 -8.910 0.394 1.00 95.25 83 PHE A O 1
ATOM 646 N N . VAL A 1 84 ? -6.819 -7.797 0.157 1.00 95.56 84 VAL A N 1
ATOM 647 C CA . VAL A 1 84 ? -7.125 -8.237 -1.205 1.00 95.56 84 VAL A CA 1
ATOM 648 C C . VAL A 1 84 ? -7.292 -7.034 -2.116 1.00 95.56 84 VAL A C 1
ATOM 650 O O . VAL A 1 84 ? -7.794 -5.989 -1.703 1.00 95.56 84 VAL A O 1
ATOM 653 N N . THR A 1 85 ? -6.877 -7.191 -3.366 1.00 96.81 85 THR A N 1
ATOM 654 C CA . THR A 1 85 ? -7.125 -6.210 -4.421 1.00 96.81 85 THR A CA 1
ATOM 655 C C . THR A 1 85 ? -8.581 -6.298 -4.862 1.00 96.81 85 THR A C 1
ATOM 657 O O . THR A 1 85 ? -9.038 -7.377 -5.233 1.00 96.81 85 THR A O 1
ATOM 660 N N . PHE A 1 86 ? -9.292 -5.172 -4.871 1.00 95.69 86 PHE A N 1
ATOM 661 C CA . PHE A 1 86 ? -10.658 -5.091 -5.405 1.00 95.69 86 PHE A CA 1
ATOM 662 C C . PHE A 1 86 ? -10.767 -4.179 -6.634 1.00 95.69 86 PHE A C 1
ATOM 664 O O . PHE A 1 86 ? -11.725 -4.293 -7.393 1.00 95.69 86 PHE A O 1
ATOM 671 N N . HIS A 1 87 ? -9.780 -3.308 -6.861 1.00 96.81 87 HIS A N 1
ATOM 672 C CA . HIS A 1 87 ? -9.690 -2.476 -8.057 1.00 96.81 87 HIS A CA 1
ATOM 673 C C . HIS A 1 87 ? -8.237 -2.342 -8.517 1.00 96.81 87 HIS A C 1
ATOM 675 O O . HIS A 1 87 ? -7.314 -2.382 -7.698 1.00 96.81 87 HIS A O 1
ATOM 681 N N . LYS A 1 88 ? -8.046 -2.178 -9.828 1.00 94.44 88 LYS A N 1
ATOM 682 C CA . LYS A 1 88 ? -6.766 -1.823 -10.440 1.00 94.44 88 LYS A CA 1
ATOM 683 C C . LYS A 1 88 ? -7.003 -0.943 -11.662 1.00 94.44 88 LYS A C 1
ATOM 685 O O . LYS A 1 88 ? -7.942 -1.203 -12.412 1.00 94.44 88 LYS A O 1
ATOM 690 N N . GLU A 1 89 ? -6.124 0.018 -11.892 1.00 92.06 89 GLU A N 1
ATOM 691 C CA . GLU A 1 89 ? -6.202 0.932 -13.028 1.00 92.06 89 GLU A CA 1
ATOM 692 C C . GLU A 1 89 ? -4.794 1.285 -13.527 1.00 92.06 89 GLU A C 1
ATOM 694 O O . GLU A 1 89 ? -3.922 1.606 -12.720 1.00 92.06 89 GLU A O 1
ATOM 699 N N . PRO A 1 90 ? -4.513 1.185 -14.837 1.00 88.44 90 PRO A N 1
ATOM 700 C CA . PRO A 1 90 ? -3.262 1.700 -15.376 1.00 88.44 90 PRO A CA 1
ATOM 701 C C . PRO A 1 90 ? -3.270 3.235 -15.341 1.00 88.44 90 PRO A C 1
ATOM 703 O O . PRO A 1 90 ? -4.209 3.854 -15.840 1.00 88.44 90 PRO A O 1
ATOM 706 N N . ASN A 1 91 ? -2.206 3.855 -14.828 1.00 85.25 91 ASN A N 1
ATOM 707 C CA . ASN A 1 91 ? -2.048 5.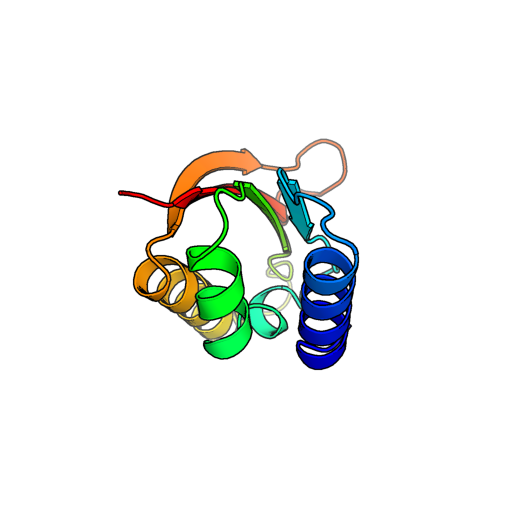307 -14.911 1.00 85.25 91 ASN A CA 1
ATOM 708 C C . ASN A 1 91 ? -1.539 5.662 -16.319 1.00 85.25 91 ASN A C 1
ATOM 710 O O . ASN A 1 91 ? -0.348 5.573 -16.610 1.00 85.25 91 ASN A O 1
ATOM 714 N N . ILE A 1 92 ? -2.467 5.977 -17.226 1.00 81.88 92 ILE A N 1
ATOM 715 C CA . ILE A 1 92 ? -2.164 6.297 -18.633 1.00 81.88 92 ILE A CA 1
ATOM 716 C C . ILE A 1 92 ? -2.083 7.800 -18.914 1.00 81.88 92 ILE A C 1
ATOM 718 O O . ILE A 1 92 ? -1.560 8.196 -19.952 1.00 81.88 92 ILE A O 1
ATOM 722 N N . GLU A 1 93 ? -2.634 8.634 -18.029 1.00 84.44 93 GLU A N 1
ATOM 723 C CA . GLU A 1 93 ? -2.678 10.088 -18.216 1.00 84.44 93 GLU A CA 1
ATOM 724 C C . GLU A 1 93 ? -1.359 10.745 -17.789 1.00 84.44 93 GLU A C 1
ATOM 726 O O . GLU A 1 93 ? -0.865 11.643 -18.472 1.00 84.44 93 GLU A O 1
ATOM 731 N N . PHE A 1 94 ? -0.758 10.261 -16.696 1.00 80.00 94 PHE A N 1
ATOM 732 C CA . PHE A 1 94 ? 0.444 10.851 -16.097 1.00 80.00 94 PHE A CA 1
ATOM 733 C C . PHE A 1 94 ? 1.665 9.920 -16.119 1.00 80.00 94 PHE A C 1
ATOM 735 O O . PHE A 1 94 ? 2.743 10.303 -15.669 1.00 80.00 94 PHE A O 1
ATOM 742 N N . SER A 1 95 ? 1.527 8.720 -16.684 1.00 79.50 95 SER A N 1
ATOM 743 C CA . SER A 1 95 ? 2.610 7.753 -16.887 1.00 79.50 95 SER A CA 1
ATOM 744 C C . SER A 1 95 ? 2.514 7.145 -18.293 1.00 79.50 95 SER A C 1
ATOM 746 O O . SER A 1 95 ? 1.491 7.241 -18.964 1.00 79.50 95 SER A O 1
ATOM 748 N N . ASP A 1 96 ? 3.578 6.509 -18.786 1.00 77.44 96 ASP A N 1
ATOM 749 C CA . ASP A 1 96 ? 3.558 5.769 -20.064 1.00 77.44 96 ASP A CA 1
ATOM 750 C C . ASP A 1 96 ? 2.952 4.366 -19.932 1.00 77.44 96 ASP A 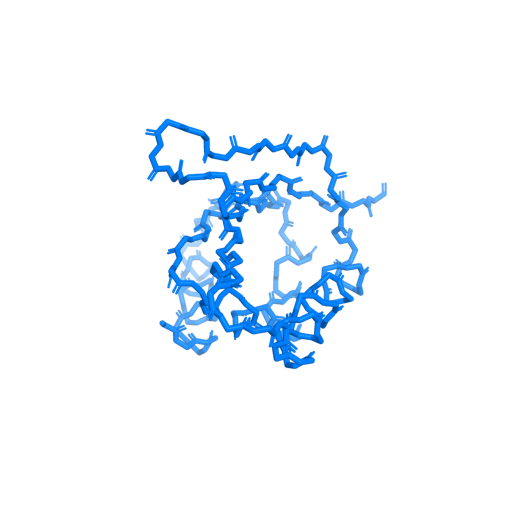C 1
ATOM 752 O O . ASP A 1 96 ? 3.278 3.461 -20.702 1.00 77.44 96 ASP A O 1
ATOM 756 N N . GLY A 1 97 ? 2.111 4.157 -18.921 1.00 74.31 97 GLY A N 1
ATOM 757 C CA . GLY A 1 97 ? 1.602 2.841 -18.559 1.00 74.31 97 GLY A CA 1
ATOM 758 C C . GLY A 1 97 ? 2.609 1.980 -17.792 1.00 74.31 97 GLY A C 1
ATOM 759 O O . GLY A 1 97 ? 2.359 0.789 -17.609 1.00 74.31 97 GLY A O 1
ATOM 760 N N . SER A 1 98 ? 3.728 2.546 -17.319 1.00 79.25 98 SER A N 1
ATOM 761 C CA . SER A 1 98 ? 4.639 1.848 -16.400 1.00 79.25 98 SER A CA 1
ATOM 762 C C . SER A 1 98 ? 4.156 1.871 -14.947 1.00 79.25 98 SER A C 1
ATOM 764 O O . SER A 1 98 ? 4.723 1.182 -14.101 1.00 79.25 98 SER A O 1
ATOM 766 N N . CYS A 1 99 ? 3.120 2.650 -14.645 1.00 87.00 99 CYS A N 1
ATOM 767 C CA . CYS A 1 99 ? 2.531 2.741 -13.317 1.00 87.00 99 CYS A CA 1
ATOM 768 C C . CYS A 1 99 ? 1.126 2.136 -13.309 1.00 87.00 99 CYS A C 1
ATOM 770 O O . CYS A 1 99 ? 0.350 2.299 -14.255 1.00 87.00 99 CYS A O 1
ATOM 772 N N . VAL A 1 100 ? 0.797 1.425 -12.234 1.00 90.81 100 VAL A N 1
ATOM 773 C CA . VAL A 1 100 ? -0.537 0.850 -12.034 1.00 90.81 100 VAL A CA 1
ATOM 774 C C . VAL A 1 100 ? -1.004 1.181 -10.627 1.00 90.81 100 VAL A C 1
ATOM 776 O O . VAL A 1 100 ? -0.321 0.875 -9.650 1.00 90.81 100 VAL A O 1
ATOM 779 N N . GLU A 1 101 ? -2.186 1.770 -10.523 1.00 94.25 101 GLU A N 1
ATOM 780 C CA . GLU A 1 101 ? -2.856 2.010 -9.257 1.00 94.25 101 GLU A CA 1
ATOM 781 C C . GLU A 1 101 ? -3.656 0.771 -8.842 1.00 94.25 101 GLU A C 1
ATOM 783 O O . GLU A 1 101 ? -4.345 0.141 -9.646 1.00 94.25 101 GLU A O 1
ATOM 788 N N . TYR A 1 102 ? -3.575 0.413 -7.564 1.00 96.25 102 TYR A N 1
ATOM 789 C CA . TYR A 1 102 ? -4.338 -0.668 -6.952 1.00 96.25 102 TYR A CA 1
ATOM 790 C C . TYR A 1 102 ? -5.107 -0.145 -5.747 1.00 96.25 102 TYR A C 1
ATOM 792 O O . TYR A 1 102 ? -4.563 0.592 -4.925 1.00 96.25 102 TYR A O 1
ATOM 800 N N . ALA A 1 103 ? -6.346 -0.608 -5.597 1.00 97.38 103 ALA A N 1
ATOM 801 C CA . ALA A 1 103 ? -7.109 -0.442 -4.370 1.00 97.38 103 ALA A CA 1
ATOM 802 C C . ALA A 1 103 ? -7.209 -1.781 -3.636 1.00 97.38 103 ALA A C 1
ATOM 804 O O . ALA A 1 103 ? -7.630 -2.797 -4.206 1.00 97.38 103 ALA A O 1
ATOM 805 N N . LEU A 1 104 ? -6.816 -1.773 -2.363 1.00 96.69 104 LEU A N 1
ATOM 806 C CA . LEU A 1 104 ? -6.863 -2.922 -1.476 1.00 96.69 104 LEU A CA 1
ATOM 807 C C . LEU A 1 104 ? -7.736 -2.654 -0.258 1.00 96.69 104 LEU A C 1
ATOM 809 O O . LEU A 1 104 ? -7.778 -1.546 0.277 1.00 96.69 104 LEU A O 1
ATOM 813 N N . MET A 1 105 ? -8.376 -3.710 0.223 1.00 95.38 105 MET A N 1
ATOM 814 C CA . MET A 1 105 ? -9.141 -3.705 1.465 1.00 95.38 105 MET A CA 1
ATOM 815 C C . MET A 1 105 ? -8.921 -5.010 2.221 1.00 95.38 105 MET A C 1
ATOM 817 O O . MET A 1 105 ? -8.513 -6.012 1.632 1.00 95.38 105 MET A O 1
ATOM 821 N N . LEU A 1 106 ? -9.196 -5.009 3.524 1.00 93.38 106 LEU A N 1
ATOM 822 C CA . LEU A 1 106 ? -9.193 -6.243 4.302 1.00 93.38 106 LEU A CA 1
ATOM 823 C C . LEU A 1 106 ? -10.309 -7.174 3.825 1.00 93.38 106 LEU A C 1
ATOM 825 O O . LEU A 1 106 ? -11.472 -6.777 3.767 1.00 93.38 106 LEU A O 1
ATOM 829 N N . HIS A 1 107 ? -9.952 -8.420 3.536 1.00 88.25 107 HIS A N 1
ATOM 830 C CA . HIS A 1 107 ? -10.905 -9.506 3.368 1.00 88.25 107 HIS A CA 1
ATOM 831 C C . HIS A 1 107 ? -11.158 -10.131 4.740 1.00 88.25 107 HIS A C 1
ATOM 833 O O . HIS A 1 107 ? -10.258 -10.738 5.323 1.00 88.25 107 HIS A O 1
ATOM 839 N N . ARG A 1 108 ? -12.353 -9.903 5.283 1.00 74.88 108 ARG A N 1
ATOM 840 C CA . ARG A 1 108 ? -12.813 -10.449 6.563 1.00 74.88 108 ARG A CA 1
ATOM 841 C C . ARG A 1 108 ? -13.977 -11.393 6.331 1.00 74.88 108 ARG A C 1
ATOM 843 O O . ARG A 1 108 ? -14.779 -11.088 5.419 1.00 74.88 108 ARG A O 1
#